Protein AF-I2C4L7-F1 (afdb_monomer_lite)

Foldseek 3Di:
DDQDDDPLDRVVVVVVVVVCCVLCVVVVWDKDWDWDADPPGPHTPDIDIDTDPVVVVVSVVVD

pLDDT: mean 78.26, std 14.53, range [36.72, 94.25]

Radius of gyration: 14.08 Å; chains: 1; bounding box: 24×22×40 Å

Structure (mmCIF, N/CA/C/O backbone):
data_AF-I2C4L7-F1
#
_entry.id   AF-I2C4L7-F1
#
loop_
_atom_site.group_PDB
_atom_site.id
_atom_site.type_symbol
_atom_site.label_atom_id
_atom_site.label_alt_id
_atom_site.label_comp_id
_atom_site.label_asym_id
_atom_site.label_entity_id
_atom_site.label_seq_id
_atom_site.pdbx_PDB_ins_code
_atom_site.Cartn_x
_atom_site.Cartn_y
_atom_site.Cartn_z
_atom_site.occupancy
_atom_site.B_iso_or_equiv
_atom_site.auth_seq_id
_atom_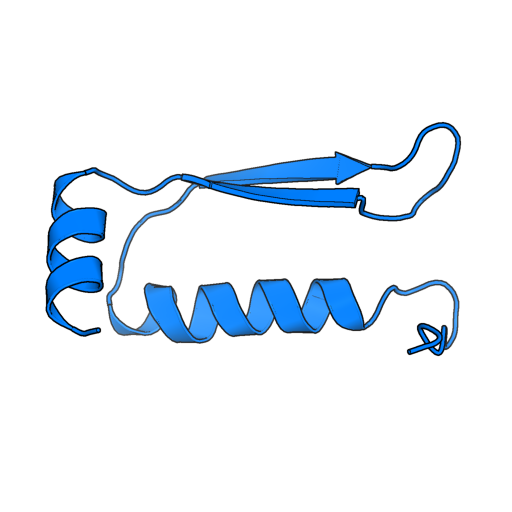site.auth_comp_id
_atom_site.auth_asym_id
_atom_site.auth_atom_id
_atom_site.pdbx_PDB_model_num
ATOM 1 N N . MET A 1 1 ? 10.245 -16.107 -12.221 1.00 41.81 1 MET A N 1
ATOM 2 C CA . MET A 1 1 ? 8.843 -16.166 -12.687 1.00 41.81 1 MET A CA 1
ATOM 3 C C . MET A 1 1 ? 8.692 -15.090 -13.751 1.00 41.81 1 MET A C 1
ATOM 5 O O . MET A 1 1 ? 9.124 -13.976 -13.501 1.00 41.81 1 MET A O 1
ATOM 9 N N . LYS A 1 2 ? 8.257 -15.439 -14.967 1.00 36.72 2 LYS A N 1
ATOM 10 C CA . LYS A 1 2 ? 8.040 -14.477 -16.060 1.00 36.72 2 LYS A CA 1
ATOM 11 C C . LYS A 1 2 ? 6.591 -14.000 -15.962 1.00 36.72 2 LYS A C 1
ATOM 13 O O . LYS A 1 2 ? 5.705 -14.844 -16.056 1.00 36.72 2 LYS A O 1
ATOM 18 N N . ASN A 1 3 ? 6.367 -12.703 -15.755 1.00 46.72 3 ASN A N 1
ATOM 19 C CA . ASN A 1 3 ? 5.026 -12.114 -15.766 1.00 46.72 3 ASN A CA 1
ATOM 20 C C . ASN A 1 3 ? 4.406 -12.385 -17.141 1.00 46.72 3 ASN A C 1
ATOM 22 O O . ASN A 1 3 ? 4.940 -11.962 -18.170 1.00 46.72 3 ASN A O 1
ATOM 26 N N . HIS A 1 4 ? 3.340 -13.181 -17.158 1.00 48.94 4 HIS A N 1
ATOM 27 C CA . HIS A 1 4 ? 2.612 -13.530 -18.368 1.00 48.94 4 HIS A CA 1
ATOM 28 C C . HIS A 1 4 ? 1.642 -12.379 -18.640 1.00 48.94 4 HIS A C 1
ATOM 30 O O . HIS A 1 4 ? 0.579 -12.292 -18.034 1.00 48.94 4 HIS A O 1
ATOM 36 N N . PHE A 1 5 ? 2.061 -11.444 -19.489 1.00 52.97 5 PHE A N 1
ATOM 37 C CA . PHE A 1 5 ? 1.198 -10.371 -19.964 1.00 52.97 5 PHE A CA 1
ATOM 38 C C . PHE A 1 5 ? 0.154 -10.967 -20.910 1.00 52.97 5 PHE A C 1
ATOM 40 O O . PHE A 1 5 ? 0.499 -11.433 -21.995 1.00 52.97 5 PHE A O 1
ATOM 47 N N . GLU A 1 6 ? -1.117 -10.919 -20.525 1.00 47.72 6 GLU A N 1
ATOM 48 C CA . GLU A 1 6 ? -2.211 -10.879 -21.490 1.00 47.72 6 GLU A CA 1
ATOM 49 C C . GLU A 1 6 ? -2.598 -9.405 -21.665 1.00 47.72 6 GLU A C 1
ATOM 51 O O . GLU A 1 6 ? -3.024 -8.733 -20.729 1.00 47.72 6 GLU A O 1
ATOM 56 N N . ASN A 1 7 ? -2.408 -8.880 -22.876 1.00 52.94 7 ASN A N 1
ATOM 57 C CA . ASN A 1 7 ? -2.961 -7.596 -23.330 1.00 52.94 7 ASN A CA 1
ATOM 58 C C . ASN A 1 7 ? -2.450 -6.312 -22.645 1.00 52.94 7 ASN A C 1
ATOM 60 O O . ASN A 1 7 ? -3.168 -5.317 -22.605 1.00 52.94 7 ASN A O 1
ATOM 64 N N . GLY A 1 8 ? -1.211 -6.291 -22.143 1.00 52.06 8 GLY A N 1
ATOM 65 C CA . GLY A 1 8 ? -0.607 -5.066 -21.586 1.00 52.06 8 GLY A CA 1
ATOM 66 C C . GLY A 1 8 ? -1.147 -4.664 -20.209 1.00 52.06 8 GLY A C 1
ATOM 67 O O . GLY A 1 8 ? -0.736 -3.647 -19.661 1.00 52.06 8 GLY A O 1
ATOM 68 N N . ILE A 1 9 ? -2.023 -5.485 -19.629 1.00 55.94 9 ILE A N 1
ATOM 69 C CA . ILE A 1 9 ? -2.491 -5.359 -18.255 1.00 55.94 9 ILE A CA 1
ATOM 70 C C . ILE A 1 9 ? -1.568 -6.214 -17.389 1.00 55.94 9 ILE A C 1
ATOM 72 O O . ILE A 1 9 ? -1.488 -7.433 -17.553 1.00 55.94 9 ILE A O 1
ATOM 76 N N . ASP A 1 10 ? -0.850 -5.574 -16.469 1.00 65.31 10 ASP A N 1
ATOM 77 C CA . ASP A 1 10 ? -0.043 -6.292 -15.489 1.00 65.31 10 ASP A CA 1
ATOM 78 C C . ASP A 1 10 ? -0.981 -6.936 -14.453 1.00 65.31 10 ASP A C 1
ATOM 80 O O . ASP A 1 10 ? -1.441 -6.301 -13.502 1.00 65.31 10 ASP A O 1
ATOM 84 N N . ILE A 1 11 ? -1.325 -8.206 -14.679 1.00 66.44 11 ILE A N 1
ATOM 85 C CA . ILE A 1 11 ? -2.209 -9.005 -13.815 1.00 66.44 11 ILE A CA 1
ATOM 86 C C . ILE A 1 11 ? -1.691 -9.024 -12.368 1.00 66.44 11 ILE A C 1
ATOM 88 O O . ILE A 1 11 ? -2.479 -9.128 -11.425 1.00 66.44 11 ILE A O 1
ATOM 92 N N . ASP A 1 12 ? -0.381 -8.874 -12.159 1.00 67.56 12 ASP A N 1
ATOM 93 C CA . ASP A 1 12 ? 0.195 -8.851 -10.819 1.00 67.56 12 ASP A CA 1
ATOM 94 C C . ASP A 1 12 ? -0.165 -7.562 -10.058 1.00 67.56 12 ASP A C 1
ATOM 96 O O . ASP A 1 12 ? -0.322 -7.60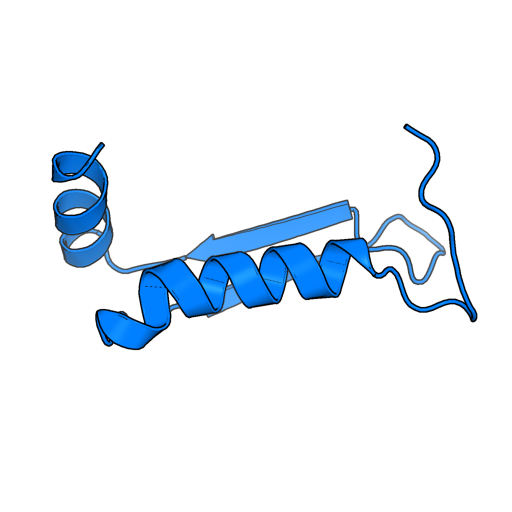5 -8.837 1.00 67.56 12 ASP A O 1
ATOM 100 N N . CYS A 1 13 ? -0.451 -6.452 -10.751 1.00 68.38 13 CYS A N 1
ATOM 101 C CA . CYS A 1 13 ? -0.998 -5.244 -10.121 1.00 68.38 13 CYS A CA 1
ATOM 102 C C . CYS A 1 13 ? -2.401 -5.478 -9.555 1.00 68.38 13 CYS A C 1
ATOM 104 O O . CYS A 1 13 ? -2.697 -5.051 -8.440 1.00 68.38 13 CYS A O 1
ATOM 106 N N . PHE A 1 14 ? -3.254 -6.202 -10.288 1.00 74.69 14 PHE A N 1
ATOM 107 C CA . PHE A 1 14 ? -4.587 -6.562 -9.802 1.00 74.69 14 PHE A CA 1
ATOM 108 C C . PHE A 1 14 ? -4.513 -7.506 -8.605 1.00 74.69 14 PHE A C 1
ATOM 110 O O . PHE A 1 14 ? -5.286 -7.336 -7.671 1.00 74.69 14 PHE A O 1
ATOM 117 N N . LYS A 1 15 ? -3.551 -8.438 -8.571 1.00 79.06 15 LYS A N 1
ATOM 118 C CA . LYS A 1 15 ? -3.327 -9.298 -7.396 1.00 79.06 15 LYS A CA 1
ATOM 119 C C . LYS A 1 15 ? -2.881 -8.507 -6.168 1.00 79.06 15 LYS A C 1
ATOM 121 O O . LYS A 1 15 ? -3.330 -8.808 -5.068 1.00 79.06 15 LYS A O 1
ATOM 126 N N . ILE A 1 16 ? -2.011 -7.508 -6.337 1.00 77.94 16 ILE A N 1
ATOM 127 C CA . ILE A 1 16 ? -1.580 -6.636 -5.232 1.00 77.94 16 ILE A CA 1
ATOM 128 C C . ILE A 1 16 ? -2.764 -5.814 -4.719 1.00 77.94 16 ILE A C 1
ATOM 130 O O . ILE A 1 16 ? -2.984 -5.765 -3.512 1.00 77.94 16 ILE A O 1
ATOM 134 N N . LEU A 1 17 ? -3.553 -5.213 -5.614 1.00 81.44 17 LEU A N 1
ATOM 135 C CA . LEU A 1 17 ? -4.763 -4.486 -5.230 1.00 81.44 17 LEU A CA 1
ATOM 136 C C . LEU A 1 17 ? -5.753 -5.401 -4.505 1.00 81.44 17 LEU A C 1
ATOM 138 O O . LEU A 1 17 ? -6.231 -5.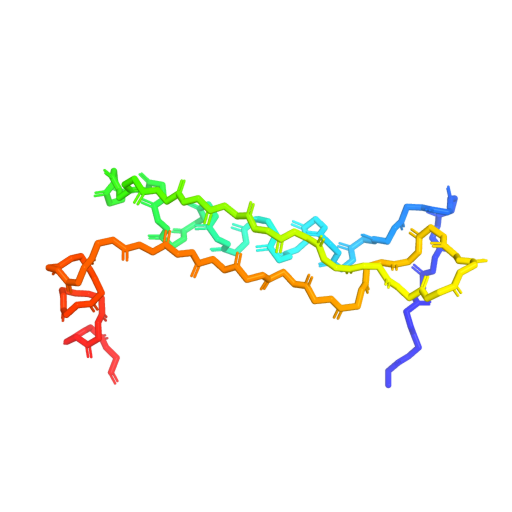050 -3.430 1.00 81.44 17 LEU A O 1
ATOM 142 N N . ASP A 1 18 ? -6.012 -6.590 -5.045 1.00 85.94 18 ASP A N 1
ATOM 143 C CA . ASP A 1 18 ? -6.916 -7.567 -4.442 1.00 85.94 18 ASP A CA 1
ATOM 144 C C . ASP A 1 18 ? -6.420 -8.015 -3.058 1.00 85.94 18 ASP A C 1
ATOM 146 O O . ASP A 1 18 ? -7.195 -8.085 -2.108 1.00 85.94 18 ASP A O 1
ATOM 150 N N . LEU A 1 19 ? -5.109 -8.214 -2.886 1.00 83.25 19 LEU A N 1
ATOM 151 C CA . LEU A 1 19 ? -4.501 -8.499 -1.586 1.00 83.25 19 LEU A CA 1
ATOM 152 C C . LEU A 1 19 ? -4.719 -7.348 -0.590 1.00 83.25 19 LEU A C 1
ATOM 154 O O . LEU A 1 19 ? -5.124 -7.591 0.548 1.00 83.25 19 LEU A O 1
ATOM 158 N N . ILE A 1 20 ? -4.492 -6.100 -1.011 1.00 84.38 20 ILE A N 1
ATOM 159 C CA . ILE A 1 20 ? -4.709 -4.910 -0.174 1.00 84.38 20 ILE A CA 1
ATOM 160 C C . ILE A 1 20 ? -6.178 -4.831 0.255 1.00 84.38 20 ILE A C 1
ATOM 162 O O . ILE A 1 20 ? -6.461 -4.679 1.444 1.00 84.38 20 ILE A O 1
ATOM 166 N N . TYR A 1 21 ? -7.120 -4.987 -0.677 1.00 86.75 21 TYR A N 1
ATOM 167 C CA . TYR A 1 21 ? -8.549 -4.933 -0.372 1.00 86.75 21 TYR A CA 1
ATOM 168 C C . TYR A 1 21 ? -9.013 -6.100 0.504 1.00 86.75 21 TYR A C 1
ATOM 170 O O . TYR A 1 21 ? -9.808 -5.878 1.415 1.00 86.75 21 TYR A O 1
ATOM 178 N N . ASN A 1 22 ? -8.488 -7.310 0.311 1.00 88.56 22 ASN A N 1
ATOM 179 C CA . ASN A 1 22 ? -8.819 -8.463 1.151 1.00 88.56 22 ASN A CA 1
ATOM 180 C C . ASN A 1 22 ? -8.285 -8.324 2.586 1.00 88.56 22 ASN A C 1
ATOM 182 O O . ASN A 1 22 ? -8.921 -8.787 3.536 1.00 88.56 22 ASN A O 1
ATOM 186 N N . ILE A 1 23 ? -7.143 -7.658 2.778 1.00 86.00 23 ILE A N 1
ATOM 187 C CA . ILE A 1 23 ? -6.585 -7.416 4.115 1.00 86.00 23 ILE A CA 1
ATOM 188 C C . ILE A 1 23 ? -7.275 -6.219 4.784 1.00 86.00 23 ILE A C 1
ATOM 190 O O . ILE A 1 23 ? -7.716 -6.323 5.932 1.00 86.00 23 ILE A O 1
ATOM 194 N N . LEU A 1 24 ? -7.391 -5.085 4.096 1.00 88.56 24 LEU A N 1
ATOM 195 C CA . LEU A 1 24 ? -7.818 -3.818 4.702 1.00 88.56 24 LEU A CA 1
ATOM 196 C C . LEU A 1 24 ? -9.335 -3.597 4.642 1.00 88.56 24 LEU A C 1
ATOM 198 O O . LEU A 1 24 ? -9.913 -3.046 5.581 1.00 88.56 24 LEU A O 1
ATOM 202 N N . GLY A 1 25 ? -9.991 -4.068 3.579 1.00 85.19 25 GLY A N 1
ATOM 203 C CA . GLY A 1 25 ? -11.414 -3.851 3.309 1.00 85.19 25 GLY A CA 1
ATOM 204 C C . GLY A 1 25 ? -12.339 -4.387 4.406 1.00 85.19 25 GLY A C 1
ATOM 205 O O . GLY A 1 25 ? -13.080 -3.596 4.995 1.00 85.19 25 GLY A O 1
ATOM 206 N N . PRO A 1 26 ? -12.269 -5.683 4.776 1.00 87.56 26 PRO A N 1
ATOM 207 C CA . PRO A 1 26 ? -13.083 -6.247 5.859 1.00 87.56 26 PRO A CA 1
ATOM 208 C C . PRO A 1 26 ? -12.880 -5.552 7.210 1.00 87.56 26 PRO A C 1
ATOM 210 O O . PRO A 1 26 ? -13.768 -5.559 8.061 1.00 87.56 26 PRO A O 1
ATOM 213 N N . ARG A 1 27 ? -11.710 -4.934 7.406 1.00 87.06 27 ARG A N 1
ATOM 214 C CA . ARG A 1 27 ? -11.324 -4.239 8.639 1.00 87.06 27 ARG A CA 1
ATOM 215 C C . ARG A 1 27 ? -11.705 -2.758 8.633 1.00 87.06 27 ARG A C 1
ATOM 217 O O . ARG A 1 27 ? -11.499 -2.092 9.642 1.00 87.06 27 ARG A O 1
ATOM 224 N N . LYS A 1 28 ? -12.280 -2.251 7.532 1.00 88.31 28 LYS A N 1
ATOM 225 C CA . LYS A 1 28 ? -12.628 -0.833 7.325 1.00 88.31 28 LYS A CA 1
ATOM 226 C C . LYS A 1 28 ? -11.446 0.104 7.599 1.00 88.31 28 LYS A C 1
ATOM 228 O O . LYS A 1 28 ? -11.636 1.215 8.089 1.00 88.31 28 LYS A O 1
ATOM 233 N N . ILE A 1 29 ? -10.231 -0.364 7.313 1.00 91.00 29 ILE A N 1
ATOM 234 C CA . ILE A 1 29 ? -9.017 0.425 7.504 1.00 91.00 29 ILE A CA 1
ATOM 235 C C . ILE A 1 29 ? -8.918 1.396 6.335 1.00 91.00 29 ILE A C 1
ATOM 237 O O . ILE A 1 29 ? -8.870 0.987 5.176 1.00 91.00 29 ILE A O 1
ATOM 241 N N . GLU A 1 30 ? -8.898 2.686 6.649 1.00 92.06 30 GLU A N 1
ATOM 242 C CA . GLU A 1 30 ? -8.596 3.720 5.668 1.00 92.06 30 GLU A CA 1
ATOM 243 C C . GLU A 1 30 ? -7.120 3.632 5.283 1.00 92.06 30 GLU A C 1
ATOM 245 O O . GLU A 1 30 ? -6.239 3.564 6.145 1.00 92.06 30 GLU A O 1
ATOM 250 N N . PHE A 1 31 ? -6.849 3.673 3.984 1.00 89.94 31 PHE A N 1
ATOM 251 C CA . PHE A 1 31 ? -5.495 3.657 3.457 1.00 89.94 31 PHE A CA 1
ATOM 252 C C . PHE A 1 31 ? -5.360 4.625 2.290 1.00 89.94 31 PHE A C 1
ATOM 254 O O . PHE A 1 31 ? -6.328 4.924 1.590 1.00 89.94 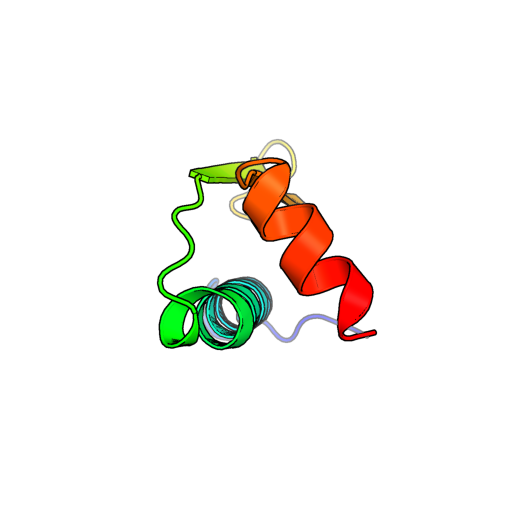31 PHE A O 1
ATOM 261 N N . SER A 1 32 ? -4.140 5.100 2.070 1.00 90.94 32 SER A N 1
ATOM 262 C CA . SER A 1 32 ? -3.749 5.731 0.817 1.00 90.94 32 SER A CA 1
ATOM 263 C C . SER A 1 32 ? -2.740 4.851 0.096 1.00 90.94 32 SER A C 1
ATOM 265 O O . SER A 1 32 ? -2.015 4.068 0.713 1.00 90.94 32 SER A O 1
ATOM 267 N N . GLN A 1 33 ? -2.713 4.965 -1.227 1.00 88.12 33 GLN A N 1
ATOM 268 C CA . GLN A 1 33 ? -1.771 4.240 -2.063 1.00 88.12 33 GLN A CA 1
ATOM 269 C C . GLN A 1 33 ? -0.996 5.204 -2.953 1.00 88.12 33 GLN A C 1
ATOM 271 O O . GLN A 1 33 ? -1.565 6.146 -3.507 1.00 88.12 33 GLN A O 1
ATOM 276 N N . THR A 1 34 ? 0.289 4.922 -3.131 1.00 88.81 34 THR A N 1
ATOM 277 C CA . THR A 1 34 ? 1.154 5.613 -4.085 1.00 88.81 34 THR A CA 1
ATOM 278 C C . THR A 1 34 ? 1.768 4.576 -5.009 1.00 88.81 34 THR A C 1
ATOM 280 O O . THR A 1 34 ? 2.438 3.653 -4.546 1.00 88.81 34 THR A O 1
ATOM 283 N N . THR A 1 35 ? 1.540 4.729 -6.312 1.00 84.81 35 THR A N 1
ATOM 284 C CA . THR A 1 35 ? 2.073 3.826 -7.340 1.00 84.81 35 THR A CA 1
ATOM 285 C C . THR A 1 35 ? 3.311 4.447 -7.976 1.00 84.81 35 THR A C 1
ATOM 287 O O . THR A 1 35 ? 3.296 5.616 -8.354 1.00 84.81 35 THR A O 1
ATOM 290 N N . PHE A 1 36 ? 4.377 3.663 -8.087 1.00 84.88 36 PHE A N 1
ATOM 291 C CA . PHE A 1 36 ? 5.621 4.006 -8.764 1.00 84.88 36 PHE A CA 1
ATOM 292 C C . PHE A 1 36 ? 5.748 3.151 -10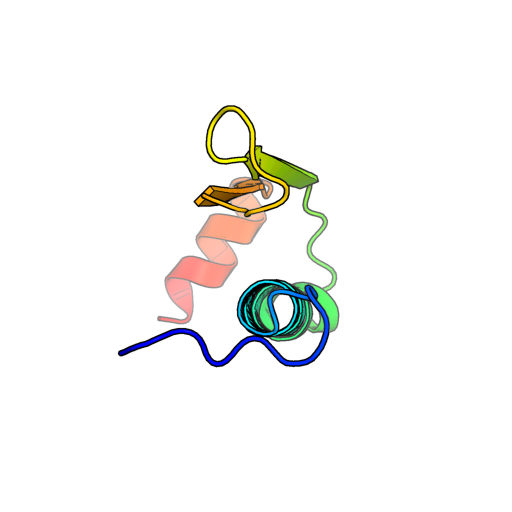.021 1.00 84.88 36 PHE A C 1
ATOM 294 O O . PHE A 1 36 ? 5.515 1.943 -9.968 1.00 84.88 36 PHE A O 1
ATOM 301 N N . MET A 1 37 ? 6.125 3.782 -11.130 1.00 84.31 37 MET A N 1
ATOM 302 C CA . MET A 1 37 ? 6.271 3.143 -12.439 1.00 84.31 37 MET A CA 1
ATOM 303 C C . MET A 1 37 ? 7.752 3.003 -12.795 1.00 84.31 37 MET A C 1
ATOM 305 O O . MET A 1 37 ? 8.559 3.862 -12.431 1.00 84.31 37 MET A O 1
ATOM 309 N N . PHE A 1 38 ? 8.107 1.961 -13.543 1.00 84.06 38 PHE A N 1
ATOM 310 C CA . PHE A 1 38 ? 9.409 1.892 -14.203 1.00 84.06 38 PHE A CA 1
ATOM 311 C C . PHE A 1 38 ? 9.509 2.999 -15.261 1.00 84.06 38 PHE A C 1
ATOM 313 O O . PHE A 1 38 ? 8.563 3.216 -16.021 1.00 84.06 38 PHE A O 1
ATOM 320 N N . ALA A 1 39 ? 10.660 3.676 -15.320 1.00 86.69 39 ALA A N 1
ATOM 321 C CA . ALA A 1 39 ? 10.902 4.761 -16.270 1.00 86.69 39 ALA A CA 1
ATOM 322 C C . ALA A 1 39 ? 10.591 4.332 -17.713 1.00 86.69 39 ALA A C 1
ATOM 324 O O . ALA A 1 39 ? 10.964 3.234 -18.125 1.00 86.69 39 ALA A O 1
ATOM 325 N N . ASP A 1 40 ? 9.906 5.207 -18.451 1.00 85.06 40 ASP A N 1
ATOM 326 C CA . ASP A 1 40 ? 9.534 5.029 -19.860 1.00 85.06 40 ASP A CA 1
ATOM 327 C C . ASP A 1 40 ? 8.699 3.771 -20.160 1.00 85.06 40 ASP A C 1
ATOM 329 O O . ASP A 1 40 ? 8.683 3.269 -21.286 1.00 85.06 40 ASP A O 1
ATOM 333 N N . THR A 1 41 ? 7.977 3.251 -19.162 1.00 81.69 41 THR A N 1
ATOM 334 C CA . THR A 1 41 ? 7.055 2.125 -19.342 1.00 81.69 41 THR A CA 1
ATOM 335 C C . THR A 1 41 ? 5.746 2.332 -18.584 1.00 81.69 41 THR A C 1
ATOM 337 O O . THR A 1 41 ? 5.711 2.998 -17.553 1.00 81.69 41 THR A O 1
ATOM 340 N N . ASP A 1 42 ? 4.697 1.634 -19.017 1.00 74.31 42 ASP A N 1
ATOM 341 C CA . ASP A 1 42 ? 3.436 1.518 -18.272 1.00 74.31 42 ASP A CA 1
ATOM 342 C C . ASP A 1 42 ? 3.481 0.401 -17.210 1.00 74.31 42 ASP A C 1
ATOM 344 O O . ASP A 1 42 ? 2.452 -0.140 -16.806 1.00 74.31 42 ASP A O 1
ATOM 348 N N . ARG A 1 43 ? 4.678 0.017 -16.747 1.00 75.56 43 ARG A N 1
ATOM 349 C CA . ARG A 1 43 ? 4.852 -1.057 -15.764 1.00 75.56 43 ARG A CA 1
ATOM 350 C C . ARG A 1 43 ? 4.960 -0.487 -14.360 1.00 75.56 43 ARG A C 1
ATOM 352 O O . ARG A 1 43 ? 5.796 0.377 -14.102 1.00 75.56 43 ARG A O 1
ATOM 359 N N . VAL A 1 44 ? 4.173 -1.035 -13.441 1.00 77.62 44 VAL A N 1
ATOM 360 C CA . VAL A 1 44 ? 4.294 -0.727 -12.014 1.00 77.62 44 VAL A CA 1
ATOM 361 C C . VAL A 1 44 ? 5.564 -1.377 -11.468 1.00 77.62 44 VAL A C 1
ATOM 363 O O . VAL A 1 44 ? 5.783 -2.575 -11.630 1.00 77.62 44 VAL A O 1
ATOM 366 N N . ASP A 1 45 ? 6.393 -0.574 -10.814 1.00 82.19 45 ASP A N 1
ATOM 367 C CA . ASP A 1 45 ? 7.566 -1.014 -10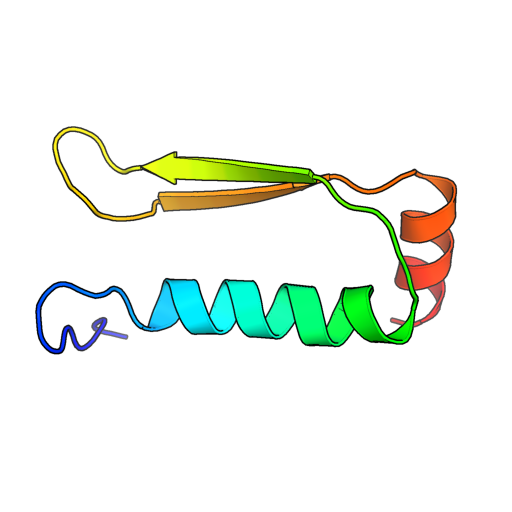.056 1.00 82.19 45 ASP A CA 1
ATOM 368 C C . ASP A 1 45 ? 7.184 -1.314 -8.602 1.00 82.19 45 ASP A C 1
ATOM 370 O O . ASP A 1 45 ? 7.493 -2.371 -8.053 1.00 82.19 45 ASP A O 1
ATOM 374 N N . ARG A 1 46 ? 6.441 -0.396 -7.972 1.00 84.31 46 ARG A N 1
ATOM 375 C CA . ARG A 1 46 ? 6.101 -0.490 -6.551 1.00 84.31 46 ARG A CA 1
ATOM 376 C C . ARG A 1 46 ? 4.764 0.163 -6.243 1.00 84.31 46 ARG A C 1
ATOM 378 O O . ARG A 1 46 ? 4.470 1.247 -6.735 1.00 84.31 46 ARG A O 1
ATOM 385 N N . VAL A 1 47 ? 4.011 -0.440 -5.329 1.00 83.31 47 VAL A N 1
ATOM 386 C CA . VAL A 1 47 ? 2.870 0.202 -4.667 1.00 83.31 47 VAL A CA 1
ATOM 387 C C . VAL A 1 47 ? 3.208 0.361 -3.193 1.00 83.31 47 VAL A C 1
ATOM 389 O O . VAL A 1 47 ? 3.473 -0.619 -2.499 1.00 83.31 47 VAL A O 1
ATOM 392 N N . THR A 1 48 ? 3.212 1.598 -2.713 1.00 89.50 48 THR A N 1
ATOM 393 C CA . THR A 1 48 ? 3.303 1.893 -1.283 1.00 89.50 48 THR A CA 1
ATOM 394 C C . THR A 1 48 ? 1.897 2.091 -0.746 1.00 89.50 48 THR A C 1
ATOM 396 O O . THR A 1 48 ? 1.158 2.921 -1.271 1.00 89.50 48 THR A O 1
ATOM 399 N N . VAL A 1 49 ? 1.548 1.360 0.310 1.00 88.94 49 VAL A N 1
ATOM 400 C CA . VAL A 1 49 ? 0.288 1.527 1.037 1.00 88.94 49 VAL A CA 1
ATOM 401 C C . VAL A 1 49 ? 0.588 2.163 2.382 1.00 88.94 49 VAL A C 1
ATOM 403 O O . VAL A 1 49 ? 1.389 1.642 3.156 1.00 88.94 49 VAL A O 1
ATOM 406 N N . SER A 1 50 ? -0.067 3.283 2.654 1.00 92.12 50 SER A N 1
ATOM 407 C CA . SER A 1 50 ? 0.033 3.998 3.918 1.00 92.12 50 SER A CA 1
ATOM 408 C C . SER A 1 50 ? -1.267 3.839 4.688 1.00 92.12 50 SER A C 1
ATOM 410 O O . SER A 1 50 ? -2.350 4.101 4.166 1.00 92.12 50 SER A O 1
ATOM 412 N N . ILE A 1 51 ? -1.148 3.444 5.948 1.00 92.31 51 ILE A N 1
ATOM 413 C CA . ILE A 1 51 ? -2.252 3.310 6.899 1.00 92.31 51 ILE A CA 1
ATOM 414 C C . ILE A 1 51 ? -1.905 4.052 8.184 1.00 92.31 51 ILE A C 1
ATOM 416 O O . ILE A 1 51 ? -0.738 4.349 8.448 1.00 92.31 51 ILE A O 1
ATOM 420 N N . LYS A 1 52 ? -2.917 4.364 8.995 1.00 94.25 52 LYS A N 1
ATOM 421 C CA . LYS A 1 52 ? -2.696 4.989 10.304 1.00 94.25 52 LYS A CA 1
ATOM 422 C C . LYS A 1 52 ? -1.937 4.019 11.211 1.00 94.25 52 LYS A C 1
ATOM 424 O O . LYS A 1 52 ? -2.212 2.823 11.216 1.00 94.25 52 LYS A O 1
ATOM 429 N N . GLU A 1 53 ? -1.028 4.547 12.028 1.00 92.94 53 GLU A N 1
ATOM 430 C CA . GLU A 1 53 ? -0.184 3.752 12.936 1.00 92.94 53 GLU A CA 1
ATOM 431 C C . GLU A 1 53 ? -1.003 2.819 13.840 1.00 92.94 53 GLU A C 1
ATOM 433 O O . GLU A 1 53 ? -0.667 1.650 14.009 1.00 92.94 53 GLU A O 1
ATOM 438 N N . LYS A 1 54 ? -2.132 3.309 14.366 1.00 91.38 54 LYS A N 1
ATOM 439 C CA . LYS A 1 54 ? -3.062 2.500 15.162 1.00 91.38 54 LYS A CA 1
ATOM 440 C C . LYS A 1 54 ? -3.524 1.248 14.408 1.00 91.38 54 LYS A C 1
ATOM 442 O O . LYS A 1 54 ? -3.558 0.165 14.984 1.00 91.38 54 LYS A O 1
ATOM 447 N N . ASP A 1 55 ? -3.880 1.399 13.137 1.00 90.44 55 ASP A N 1
ATOM 448 C CA . ASP A 1 55 ? -4.384 0.303 12.313 1.00 90.44 55 ASP A CA 1
ATOM 449 C C . ASP A 1 55 ? -3.251 -0.639 11.890 1.00 90.44 55 ASP A C 1
ATOM 451 O O . ASP A 1 55 ? -3.446 -1.852 11.867 1.00 90.44 55 ASP A O 1
ATOM 455 N N . TYR A 1 56 ? -2.045 -0.107 11.663 1.00 89.00 56 TYR A N 1
ATOM 456 C CA . TYR A 1 56 ? -0.837 -0.909 11.455 1.00 89.00 56 TYR A CA 1
ATOM 457 C C . TYR A 1 56 ? -0.531 -1.795 12.664 1.00 89.00 56 TYR A C 1
ATOM 459 O O . TYR A 1 56 ? -0.346 -2.998 12.509 1.00 89.00 56 TYR A O 1
ATOM 467 N N . ASN A 1 57 ? -0.545 -1.235 13.874 1.00 88.00 57 ASN A N 1
ATOM 468 C CA . ASN A 1 57 ? -0.284 -1.995 15.094 1.00 88.00 57 ASN A CA 1
ATOM 469 C C . ASN A 1 57 ? -1.336 -3.090 15.318 1.00 88.00 57 ASN A C 1
ATOM 471 O O . ASN A 1 57 ? -0.987 -4.195 15.717 1.00 88.00 57 ASN A O 1
ATOM 475 N N . ASN A 1 58 ? -2.605 -2.816 14.997 1.00 85.88 58 ASN A N 1
ATOM 476 C CA . ASN A 1 58 ? -3.678 -3.813 15.054 1.00 85.88 58 ASN A CA 1
ATOM 477 C C . ASN A 1 58 ? -3.526 -4.929 14.008 1.00 85.88 58 ASN A C 1
ATOM 479 O O . ASN A 1 58 ? -3.981 -6.046 14.237 1.00 85.88 58 ASN A O 1
ATOM 483 N N . LEU A 1 59 ? -2.937 -4.635 12.846 1.00 84.94 59 LEU A N 1
ATOM 484 C CA . LEU A 1 59 ? -2.619 -5.645 11.835 1.00 84.94 59 LEU A CA 1
ATOM 485 C C . LEU A 1 59 ? -1.388 -6.463 12.226 1.00 84.94 59 LEU A C 1
ATOM 487 O O . LEU A 1 59 ? -1.384 -7.675 12.051 1.00 84.94 59 LEU A O 1
ATOM 491 N N . ASN A 1 60 ? -0.360 -5.812 12.766 1.00 77.56 60 ASN A N 1
ATOM 492 C CA . ASN A 1 60 ? 0.908 -6.443 13.113 1.00 77.56 60 ASN A CA 1
ATOM 493 C C . ASN A 1 60 ? 0.800 -7.389 14.318 1.00 77.56 60 ASN A C 1
ATOM 495 O O . ASN A 1 60 ? 1.658 -8.235 14.501 1.00 77.56 60 ASN A O 1
ATOM 499 N N . THR A 1 61 ? -0.242 -7.273 15.142 1.00 74.81 61 THR A N 1
ATOM 500 C CA . THR A 1 61 ? -0.521 -8.237 16.219 1.00 74.81 61 THR A CA 1
ATOM 501 C C . THR A 1 61 ? -1.243 -9.502 15.743 1.00 74.81 61 THR A C 1
ATOM 503 O O . THR A 1 61 ? -1.430 -10.420 16.539 1.00 74.81 61 THR A O 1
ATOM 506 N N . LEU A 1 62 ? -1.672 -9.562 14.475 1.00 64.25 62 LEU A N 1
ATOM 507 C CA . LEU A 1 62 ? -2.360 -10.718 13.882 1.00 64.25 62 LEU A CA 1
ATOM 508 C C . LEU A 1 62 ? -1.414 -11.699 13.166 1.00 64.25 62 LEU A C 1
ATOM 510 O O . LEU A 1 62 ? -1.869 -12.777 12.781 1.00 64.25 62 LEU A O 1
ATOM 514 N N . PHE A 1 63 ? -0.146 -11.330 12.976 1.00 56.09 63 PHE A N 1
ATOM 515 C CA . PHE A 1 63 ? 0.893 -12.110 12.296 1.00 56.09 63 PHE A CA 1
ATOM 516 C C . PHE A 1 63 ? 2.120 -12.262 13.198 1.00 56.09 63 PHE A C 1
ATOM 518 O O . PHE A 1 63 ? 2.839 -13.270 13.019 1.00 56.09 63 PHE A O 1
#

Secondary structure (DSSP, 8-state):
-----BTTB-HHHHHHHHHHHHHHTTTT--EEEEEEE-TTSS-EEEEEEEE-HHHHHHHHT--

Organism: Bacillus amyloliquefaciens (strain Y2) (NCBI:txid1155777)

Sequence (63 aa):
MKNHFENGIDIDCFKILDLIYNILGPRKIEFSQTTFMFADTDRVDRVTVSIKEKDYNNLNTLF